Protein AF-A0A1A8I0Z4-F1 (afdb_monomer_lite)

InterPro domains:
  IPR014729 Rossmann-like alpha/beta/alpha sandwich fold [G3DSA:3.40.50.620] (1-144)

Secondary structure (DSSP, 8-state):
--SSHHHHHHHHHHHHTT----EEEEE---GGGSSS--HHHHHHHHHHHHHHHTT--EEEEE-HHHHIIIIIHHHHHHHHTT----HHHHIIIIIIIIIHHHHHHHTT--S------S---TTS-GGGGG----PPPSSSS--TT----

pLDDT: mean 86.72, std 17.21, range [42.56, 98.5]

Radius of gyration: 18.99 Å; chains: 1; bounding box: 50×40×43 Å

Structure (mmCIF, N/CA/C/O backbone):
data_AF-A0A1A8I0Z4-F1
#
_entry.id   AF-A0A1A8I0Z4-F1
#
loop_
_atom_site.group_PDB
_atom_site.id
_atom_site.type_symbol
_atom_site.label_atom_id
_atom_site.label_alt_id
_atom_site.label_comp_id
_atom_site.label_asym_id
_atom_site.label_entity_id
_atom_site.label_seq_id
_atom_site.pdbx_PDB_ins_code
_atom_site.Cartn_x
_atom_site.Cartn_y
_atom_site.Cartn_z
_atom_site.occupancy
_atom_site.B_iso_or_equiv
_atom_site.auth_seq_id
_atom_site.auth_comp_id
_atom_site.auth_asym_id
_atom_site.auth_atom_id
_atom_site.pdbx_PDB_model_num
ATOM 1 N N . MET A 1 1 ? -1.373 1.944 3.954 1.00 97.31 1 MET A N 1
ATOM 2 C CA . MET A 1 1 ? -1.307 3.417 3.996 1.00 97.31 1 MET A CA 1
ATOM 3 C C . MET A 1 1 ? -0.172 3.862 3.096 1.00 97.31 1 MET A C 1
ATOM 5 O O . MET A 1 1 ? 0.955 3.492 3.378 1.00 97.31 1 MET A O 1
ATOM 9 N N . SER A 1 2 ? -0.450 4.563 1.995 1.00 94.94 2 SER A N 1
ATOM 10 C CA . SER A 1 2 ? 0.592 5.021 1.052 1.00 94.94 2 SER A CA 1
ATOM 11 C C . SER A 1 2 ? 0.935 6.507 1.186 1.00 94.94 2 SER A C 1
ATOM 13 O O . SER A 1 2 ? 1.725 6.997 0.398 1.00 94.94 2 SER A O 1
ATOM 15 N N . GLY A 1 3 ? 0.292 7.232 2.106 1.00 94.81 3 GLY A N 1
ATOM 16 C CA . GLY A 1 3 ? 0.326 8.702 2.165 1.00 94.81 3 GLY A CA 1
ATOM 17 C C . GLY A 1 3 ? -0.740 9.364 1.281 1.00 94.81 3 GLY A C 1
ATOM 18 O O . GLY A 1 3 ? -1.122 10.506 1.511 1.00 94.81 3 GLY A O 1
ATOM 19 N N . GLY A 1 4 ? -1.309 8.620 0.327 1.00 96.31 4 GLY A N 1
ATOM 20 C CA . GLY A 1 4 ? -2.384 9.090 -0.547 1.00 96.31 4 GLY A CA 1
ATOM 21 C C . GLY A 1 4 ? -3.781 9.039 0.082 1.00 96.31 4 GLY A C 1
ATOM 22 O O . GLY A 1 4 ? -4.063 8.220 0.966 1.00 96.31 4 GLY A O 1
ATOM 23 N N . VAL A 1 5 ? -4.681 9.873 -0.452 1.00 98.12 5 VAL A N 1
ATOM 24 C CA . VAL A 1 5 ? -6.068 10.059 0.017 1.00 98.12 5 VAL A CA 1
ATOM 25 C C . VAL A 1 5 ? -6.869 8.759 0.023 1.00 98.12 5 VAL A C 1
ATOM 27 O O . VAL A 1 5 ? -7.547 8.482 1.008 1.00 98.12 5 VAL A O 1
ATOM 30 N N . ASP A 1 6 ? -6.762 7.933 -1.016 1.00 97.88 6 ASP A N 1
ATOM 31 C CA . ASP A 1 6 ? -7.589 6.724 -1.146 1.00 97.88 6 ASP A CA 1
ATOM 32 C C . ASP A 1 6 ? -7.343 5.745 0.003 1.00 97.88 6 ASP A C 1
ATOM 34 O O . ASP A 1 6 ? -8.275 5.209 0.602 1.00 97.88 6 ASP A O 1
ATOM 38 N N . SER A 1 7 ? -6.071 5.559 0.371 1.00 98.00 7 SER A N 1
ATOM 39 C CA . SER A 1 7 ? -5.705 4.701 1.498 1.00 98.00 7 SER A CA 1
ATOM 40 C C . SER A 1 7 ? -6.152 5.286 2.841 1.00 98.00 7 SER A C 1
ATOM 42 O O . SER A 1 7 ? -6.570 4.538 3.724 1.00 98.00 7 SER A O 1
ATOM 44 N N . SER A 1 8 ? -6.129 6.614 2.969 1.00 98.31 8 SER A N 1
ATOM 45 C CA . SER A 1 8 ? -6.583 7.340 4.157 1.00 98.31 8 SER A CA 1
ATOM 46 C C . SER A 1 8 ? -8.089 7.224 4.360 1.00 98.31 8 SER A C 1
ATOM 48 O O . SER A 1 8 ? -8.548 6.921 5.461 1.00 98.31 8 SER A O 1
ATOM 50 N N . VAL A 1 9 ? -8.867 7.407 3.291 1.00 98.12 9 VAL A N 1
ATOM 51 C CA . VAL A 1 9 ? -10.324 7.257 3.327 1.00 98.12 9 VAL A CA 1
ATOM 52 C C . VAL A 1 9 ? -10.704 5.797 3.564 1.00 98.12 9 VAL A C 1
ATOM 54 O O . VAL A 1 9 ? -11.580 5.542 4.383 1.00 98.12 9 VAL A O 1
ATOM 57 N N . ALA A 1 10 ? -10.017 4.834 2.943 1.00 98.06 10 ALA A N 1
ATOM 58 C CA . ALA A 1 10 ? -10.251 3.413 3.204 1.00 98.06 10 ALA A CA 1
ATOM 59 C C . ALA A 1 10 ? -10.058 3.059 4.692 1.00 98.06 10 ALA A C 1
ATOM 61 O O . ALA A 1 10 ? -10.923 2.420 5.290 1.00 98.06 10 ALA A O 1
ATOM 62 N N . ALA A 1 11 ? -8.971 3.529 5.316 1.00 98.25 11 ALA A N 1
ATOM 63 C CA . ALA A 1 11 ? -8.727 3.319 6.744 1.00 98.25 11 ALA A CA 1
ATOM 64 C C . ALA A 1 11 ? -9.797 3.984 7.628 1.00 98.25 11 ALA A C 1
ATOM 66 O O . ALA A 1 11 ? -10.292 3.362 8.570 1.00 98.25 11 ALA A O 1
ATOM 67 N N . LEU A 1 12 ? -10.201 5.218 7.301 1.00 98.19 12 LEU A N 1
ATOM 68 C CA . LEU A 1 12 ? -11.276 5.928 8.000 1.00 98.19 12 LEU A CA 1
ATOM 69 C C . LEU A 1 12 ? -12.606 5.166 7.926 1.00 98.19 12 LEU A C 1
ATOM 71 O O . LEU A 1 12 ? -13.299 5.051 8.936 1.00 98.19 12 LEU A O 1
ATOM 75 N N . LEU A 1 13 ? -12.973 4.666 6.743 1.00 97.56 13 LEU A N 1
ATOM 76 C CA . LEU A 1 13 ? -14.214 3.919 6.541 1.00 97.56 13 LEU A CA 1
ATOM 77 C C . LEU A 1 13 ? -14.212 2.620 7.352 1.00 97.56 13 LEU A C 1
ATOM 79 O O . LEU A 1 13 ? -15.175 2.363 8.067 1.00 97.56 13 LEU A O 1
ATOM 83 N N . LEU A 1 14 ? -13.115 1.858 7.332 1.00 97.56 14 LEU A N 1
ATOM 84 C CA . LEU A 1 14 ? -12.991 0.634 8.129 1.00 97.56 14 LEU A CA 1
ATOM 85 C C . LEU A 1 14 ? -13.061 0.912 9.635 1.00 97.56 14 LEU A C 1
ATOM 87 O O . LEU A 1 14 ? -13.779 0.214 10.350 1.00 97.56 14 LEU A O 1
ATOM 91 N N . LYS A 1 15 ? -12.391 1.967 10.119 1.00 96.88 15 LYS A N 1
ATOM 92 C CA . LYS A 1 15 ? -12.481 2.359 11.533 1.00 96.88 15 LYS A CA 1
ATOM 93 C C . LYS A 1 15 ? -13.916 2.737 11.915 1.00 96.88 15 LYS A C 1
ATOM 95 O O . LYS A 1 15 ? -14.400 2.322 12.964 1.00 96.88 15 LYS A O 1
ATOM 100 N N . ARG A 1 16 ? -14.625 3.483 11.058 1.00 96.88 16 ARG A N 1
ATOM 101 C CA . ARG A 1 16 ? -16.042 3.842 11.271 1.00 96.88 16 ARG A CA 1
ATOM 102 C C . ARG A 1 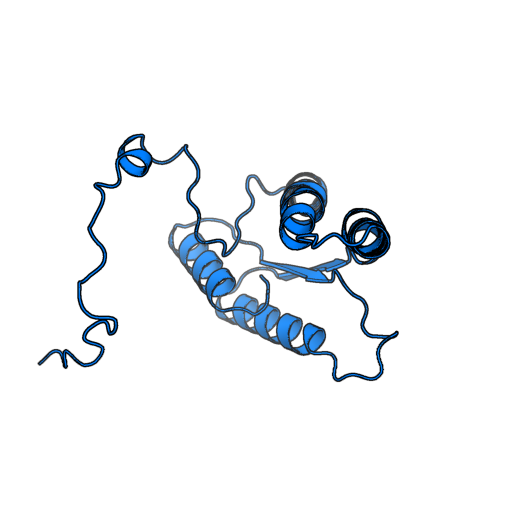16 ? -16.975 2.633 11.264 1.00 96.88 16 ARG A C 1
ATOM 104 O O . ARG A 1 16 ? -17.952 2.644 12.003 1.00 96.88 16 ARG A O 1
ATOM 111 N N . SER A 1 17 ? -16.659 1.602 10.485 1.00 95.69 17 SER A N 1
ATOM 112 C CA . SER A 1 17 ? -17.391 0.330 10.476 1.00 95.69 17 SER A CA 1
ATOM 113 C C . SER A 1 17 ? -17.068 -0.579 11.672 1.00 95.69 17 SER A C 1
ATOM 115 O O . SER A 1 17 ? -17.597 -1.682 11.747 1.00 95.69 17 SER A O 1
ATOM 117 N N . GLY A 1 18 ? -16.229 -0.137 12.617 1.00 95.56 18 GLY A N 1
ATOM 118 C CA . GLY A 1 18 ? -15.955 -0.855 13.865 1.00 95.56 18 GLY A CA 1
ATOM 119 C C . GLY A 1 18 ? -14.824 -1.884 13.793 1.00 95.56 18 GLY A C 1
ATOM 120 O O . GLY A 1 18 ? -14.641 -2.641 14.743 1.00 95.56 18 GLY A O 1
ATOM 121 N N . TYR A 1 19 ? -14.050 -1.920 12.704 1.00 97.69 19 TYR A N 1
ATOM 122 C CA . TYR A 1 19 ? -12.886 -2.801 12.607 1.00 97.69 19 TYR A CA 1
ATOM 123 C C . TYR A 1 19 ? -11.722 -2.303 13.472 1.00 97.69 19 TYR A C 1
ATOM 125 O O . TYR A 1 19 ? -11.503 -1.098 13.621 1.00 97.69 19 TYR A O 1
ATOM 133 N N . ASN A 1 20 ? -10.919 -3.243 13.978 1.00 97.44 20 ASN A N 1
ATOM 134 C CA . ASN A 1 20 ? -9.617 -2.935 14.560 1.00 97.44 20 ASN A CA 1
ATOM 135 C C . ASN A 1 20 ? -8.598 -2.715 13.431 1.00 97.44 20 ASN A C 1
ATOM 137 O O . ASN A 1 20 ? -8.123 -3.667 12.813 1.00 97.44 20 ASN A O 1
ATOM 141 N N . VAL A 1 21 ? -8.322 -1.451 13.113 1.00 98.19 21 VAL A N 1
ATOM 142 C CA . VAL A 1 21 ? -7.503 -1.069 11.957 1.00 98.19 21 VAL A CA 1
ATOM 143 C C . VAL A 1 21 ? -6.070 -0.784 12.388 1.00 98.19 21 VAL A C 1
ATOM 145 O O . VAL A 1 21 ? -5.845 0.019 13.285 1.00 98.19 21 VAL A O 1
ATOM 148 N N . THR A 1 22 ? -5.112 -1.358 11.660 1.00 98.44 22 THR A N 1
ATOM 149 C CA . THR A 1 22 ? -3.682 -1.040 11.754 1.00 98.44 22 THR A CA 1
ATOM 150 C C . THR A 1 22 ? -3.184 -0.525 10.405 1.00 98.44 22 THR A C 1
ATOM 152 O O . THR A 1 22 ? -3.358 -1.170 9.369 1.00 98.44 22 THR A O 1
ATOM 155 N N . GLY A 1 23 ? -2.556 0.648 10.397 1.00 98.38 23 GLY A N 1
ATOM 156 C CA . GLY A 1 23 ? -1.943 1.240 9.216 1.00 98.38 23 GLY A CA 1
ATOM 157 C C . GLY A 1 23 ? -0.550 0.670 8.951 1.00 98.38 23 GLY A C 1
ATOM 158 O O . GLY A 1 23 ? 0.303 0.668 9.830 1.00 98.38 23 GLY A O 1
ATOM 159 N N . VAL A 1 24 ? -0.290 0.229 7.717 1.00 98.50 24 VAL A N 1
ATOM 160 C CA . VAL A 1 24 ? 1.048 -0.221 7.290 1.00 98.50 24 VAL A CA 1
ATOM 161 C C . VAL A 1 24 ? 1.526 0.586 6.085 1.00 98.50 24 VAL A C 1
ATOM 163 O O . VAL A 1 24 ? 0.803 0.682 5.087 1.00 98.50 24 VAL A O 1
ATOM 166 N N . PHE A 1 25 ? 2.727 1.156 6.171 1.00 98.12 25 PHE A N 1
ATOM 167 C CA . PHE A 1 25 ? 3.437 1.808 5.069 1.00 98.12 25 PHE A CA 1
ATOM 168 C C . PHE A 1 25 ? 4.535 0.889 4.527 1.00 98.12 25 PHE A C 1
ATOM 170 O O . PHE A 1 25 ? 5.339 0.349 5.288 1.00 98.12 25 PHE A O 1
ATOM 177 N N . MET A 1 26 ? 4.572 0.708 3.207 1.00 96.62 26 MET A N 1
ATOM 178 C CA . MET A 1 26 ? 5.544 -0.154 2.533 1.00 96.62 26 MET A CA 1
ATOM 179 C C . MET A 1 26 ? 6.605 0.695 1.837 1.00 96.62 26 MET A C 1
ATOM 181 O O . MET A 1 26 ? 6.284 1.455 0.924 1.00 96.62 26 MET A O 1
ATOM 185 N N . ARG A 1 27 ? 7.870 0.528 2.221 1.00 93.88 27 ARG A N 1
ATOM 186 C CA . ARG A 1 27 ? 9.013 1.091 1.503 1.00 93.88 27 ARG A CA 1
ATOM 187 C C . ARG A 1 27 ? 9.537 0.063 0.504 1.00 93.88 27 ARG A C 1
ATOM 189 O O . ARG A 1 27 ? 10.186 -0.904 0.894 1.00 93.88 27 ARG A O 1
ATOM 196 N N . ASN A 1 28 ? 9.251 0.274 -0.777 1.00 92.06 28 ASN A N 1
ATOM 197 C CA . ASN A 1 28 ? 9.581 -0.677 -1.850 1.00 92.06 28 ASN A CA 1
ATOM 198 C C . ASN A 1 28 ? 10.758 -0.229 -2.723 1.00 92.06 28 ASN A C 1
ATOM 200 O O . ASN A 1 28 ? 11.232 -0.998 -3.550 1.00 92.06 28 ASN A O 1
ATOM 204 N N . TRP A 1 29 ? 11.226 1.002 -2.545 1.00 88.00 29 TRP A N 1
ATOM 205 C CA . TRP A 1 29 ? 12.359 1.564 -3.266 1.00 88.00 29 TRP A CA 1
ATOM 206 C C . TRP A 1 29 ? 13.254 2.300 -2.278 1.00 88.00 29 TRP A C 1
ATOM 208 O O . TRP A 1 29 ? 12.747 2.891 -1.318 1.00 88.00 29 TRP A O 1
ATOM 218 N N . ASP A 1 30 ? 14.562 2.225 -2.495 1.00 79.12 30 ASP A N 1
ATOM 219 C CA . ASP A 1 30 ? 15.538 2.995 -1.737 1.00 79.12 30 ASP A CA 1
ATOM 220 C C . ASP A 1 30 ? 16.094 4.090 -2.644 1.00 79.12 30 ASP A C 1
ATOM 222 O O . ASP A 1 30 ? 16.638 3.815 -3.708 1.00 79.12 30 ASP A O 1
ATOM 226 N N . SER A 1 31 ? 15.892 5.339 -2.241 1.00 66.69 31 SER A N 1
ATOM 227 C CA . SER A 1 31 ? 16.316 6.520 -2.989 1.00 66.69 31 SER A CA 1
ATOM 228 C C . SER A 1 31 ? 17.754 6.930 -2.680 1.00 66.69 31 SER A C 1
ATOM 230 O O . SER A 1 31 ? 18.224 7.906 -3.251 1.00 66.69 31 SER A O 1
ATOM 232 N N . LEU A 1 32 ? 18.458 6.222 -1.785 1.00 61.94 32 LEU A N 1
ATOM 233 C CA . LEU A 1 32 ? 19.871 6.494 -1.490 1.00 61.94 32 LEU A CA 1
ATOM 234 C C . LEU A 1 32 ? 20.77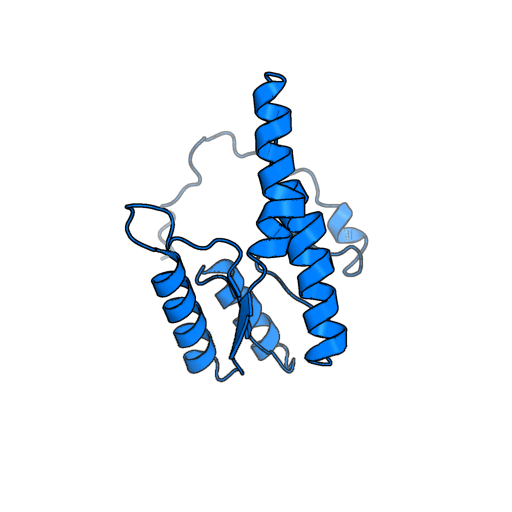1 6.405 -2.738 1.00 61.94 32 LEU A C 1
ATOM 236 O O . LEU A 1 32 ? 21.822 7.042 -2.769 1.00 61.94 32 LEU A O 1
ATOM 240 N N . ASP A 1 33 ? 20.328 5.683 -3.770 1.00 52.62 33 ASP A N 1
ATOM 24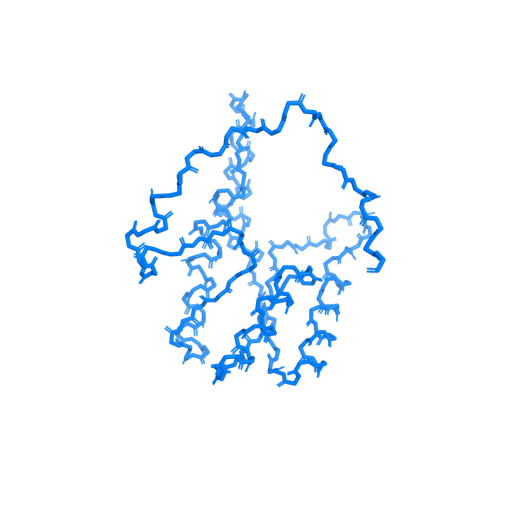1 C CA . ASP A 1 33 ? 21.039 5.520 -5.042 1.00 52.62 33 ASP A CA 1
ATOM 242 C C . ASP A 1 33 ? 20.618 6.537 -6.128 1.00 52.62 33 ASP A C 1
ATOM 244 O O . ASP A 1 33 ? 21.140 6.505 -7.245 1.00 52.62 33 ASP A O 1
ATOM 248 N N . GLU A 1 34 ? 19.706 7.470 -5.825 1.00 61.12 34 GLU A N 1
ATOM 249 C CA . GLU A 1 34 ? 19.214 8.487 -6.763 1.00 61.12 34 GLU A CA 1
ATOM 250 C C . GLU A 1 34 ? 19.550 9.906 -6.280 1.00 61.12 34 GLU A C 1
ATOM 252 O O . GLU A 1 34 ? 19.292 10.289 -5.144 1.00 61.12 34 GLU A O 1
ATOM 257 N N . SER A 1 35 ? 20.075 10.750 -7.170 1.00 58.62 35 SER A N 1
ATOM 258 C CA . SER A 1 35 ? 20.392 12.164 -6.902 1.00 58.62 35 SER A CA 1
ATOM 259 C C . SER A 1 35 ? 19.153 13.084 -6.831 1.00 58.62 35 SER A C 1
ATOM 261 O O . SER A 1 35 ? 19.249 14.289 -7.070 1.00 58.62 35 SER A O 1
ATOM 263 N N . GLY A 1 36 ? 17.979 12.522 -6.523 1.00 59.94 36 GLY A N 1
ATOM 264 C CA . GLY A 1 36 ? 16.680 13.196 -6.497 1.00 59.94 36 GLY A CA 1
ATOM 265 C C . GLY A 1 36 ? 16.162 13.501 -5.087 1.00 59.94 36 GLY A C 1
ATOM 266 O O . GLY A 1 36 ? 16.653 12.988 -4.086 1.00 59.94 36 GLY A O 1
ATOM 267 N N . VAL A 1 37 ? 15.131 14.347 -5.003 1.00 59.59 37 VAL A N 1
ATOM 268 C CA . VAL A 1 37 ? 14.409 14.607 -3.747 1.00 59.59 37 VAL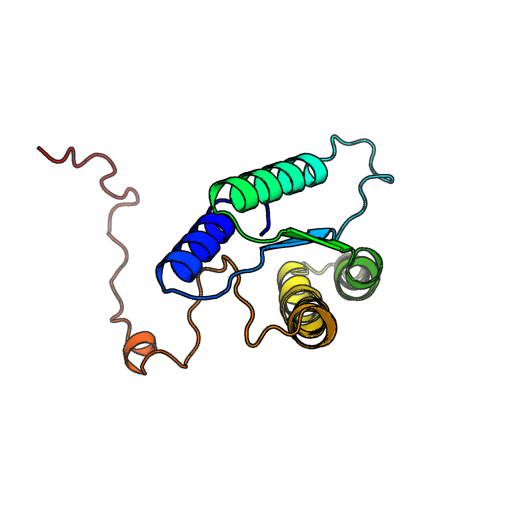 A CA 1
ATOM 269 C C . VAL A 1 37 ? 13.590 13.366 -3.386 1.00 59.59 37 VAL A C 1
ATOM 271 O O . VAL A 1 37 ? 12.678 12.997 -4.123 1.00 59.59 37 VAL A O 1
ATOM 274 N N . CYS A 1 38 ? 13.891 12.736 -2.248 1.00 63.41 38 CYS A N 1
ATOM 275 C CA . CYS A 1 38 ? 13.132 11.592 -1.746 1.00 63.41 38 CYS A CA 1
ATOM 276 C C . CYS A 1 38 ? 11.699 12.013 -1.372 1.00 63.41 38 CYS A C 1
ATOM 278 O O . CYS A 1 38 ? 11.477 12.692 -0.371 1.00 63.41 38 CYS A O 1
ATOM 280 N N . THR A 1 39 ? 10.703 11.609 -2.166 1.00 78.56 39 THR A N 1
ATOM 281 C CA . THR A 1 39 ? 9.278 11.832 -1.846 1.00 78.56 39 THR A CA 1
ATOM 282 C C . THR A 1 39 ? 8.732 10.800 -0.860 1.00 78.56 39 THR A C 1
ATOM 284 O O . THR A 1 39 ? 7.782 11.087 -0.136 1.00 78.56 39 THR A O 1
ATOM 287 N N . THR A 1 40 ? 9.361 9.626 -0.776 1.00 82.25 40 THR A N 1
ATOM 288 C CA . THR A 1 40 ? 8.915 8.501 0.059 1.00 82.25 40 THR A CA 1
ATOM 289 C C . THR A 1 40 ? 8.889 8.839 1.550 1.00 82.25 40 THR A C 1
ATOM 291 O O . THR A 1 40 ? 8.014 8.363 2.271 1.00 82.25 40 THR A O 1
ATOM 294 N N . GLU A 1 41 ? 9.826 9.662 2.028 1.00 86.00 41 GLU A N 1
ATOM 295 C CA . GLU A 1 41 ? 9.843 10.126 3.422 1.00 86.00 41 GLU A CA 1
ATOM 296 C C . GLU A 1 41 ? 8.612 10.975 3.734 1.00 86.00 41 GLU A C 1
ATOM 298 O O . GLU A 1 41 ? 7.920 10.717 4.718 1.00 86.00 41 GLU A O 1
ATOM 303 N N . LYS A 1 42 ? 8.269 11.906 2.839 1.00 91.00 42 LYS A N 1
ATOM 304 C CA . LYS A 1 42 ? 7.066 12.728 2.969 1.00 91.00 42 LYS A CA 1
ATOM 305 C C . LYS A 1 42 ? 5.793 11.882 2.933 1.00 91.00 42 LYS A C 1
ATOM 307 O O . LYS A 1 42 ? 4.919 12.068 3.774 1.00 91.00 42 LYS A O 1
ATOM 312 N N . ASP A 1 43 ? 5.703 10.921 2.016 1.00 94.00 43 ASP A N 1
ATOM 313 C CA . ASP A 1 43 ? 4.554 10.010 1.941 1.00 94.00 43 ASP A CA 1
ATOM 314 C C . ASP A 1 43 ? 4.412 9.170 3.222 1.00 94.00 43 ASP A C 1
ATOM 316 O O . ASP A 1 43 ? 3.301 8.921 3.701 1.00 94.00 43 ASP A O 1
ATOM 320 N N . CYS A 1 44 ? 5.538 8.758 3.813 1.00 95.25 44 CYS A N 1
ATOM 321 C CA . CYS A 1 44 ? 5.564 8.052 5.089 1.00 95.25 44 CYS A CA 1
ATOM 322 C C . CYS A 1 44 ? 5.101 8.953 6.242 1.00 95.25 44 CYS A C 1
ATOM 324 O O . CYS A 1 44 ? 4.313 8.513 7.080 1.00 95.25 44 CYS A O 1
ATOM 326 N N . GLU A 1 45 ? 5.551 10.209 6.283 1.00 96.00 45 GLU A N 1
ATOM 327 C CA . GLU A 1 45 ? 5.092 11.189 7.269 1.00 96.00 45 GLU A CA 1
ATOM 328 C C . GLU A 1 45 ? 3.593 11.461 7.151 1.00 96.00 45 GLU A C 1
ATOM 330 O O . GLU A 1 45 ? 2.896 11.512 8.163 1.00 96.00 45 GLU A O 1
ATOM 335 N N . ASP A 1 46 ? 3.079 11.628 5.935 1.00 97.56 46 ASP A N 1
ATOM 336 C CA . ASP A 1 46 ? 1.660 11.889 5.707 1.00 97.56 46 ASP A CA 1
ATOM 337 C C . ASP A 1 46 ? 0.816 10.661 6.081 1.00 97.56 46 ASP A C 1
ATOM 339 O O . ASP A 1 46 ? -0.209 10.791 6.757 1.00 97.56 46 ASP A O 1
ATOM 343 N N . ALA A 1 47 ? 1.288 9.450 5.766 1.00 98.06 47 ALA A N 1
ATOM 344 C CA . ALA A 1 47 ? 0.672 8.210 6.230 1.00 98.06 47 ALA A CA 1
ATOM 345 C C . ALA A 1 47 ? 0.644 8.112 7.765 1.00 98.06 47 ALA A C 1
ATOM 347 O O . ALA A 1 47 ? -0.380 7.722 8.336 1.00 98.06 47 ALA A O 1
ATOM 348 N N . PHE A 1 48 ? 1.741 8.483 8.429 1.00 98.25 48 PHE A N 1
ATOM 349 C CA . PHE A 1 48 ? 1.840 8.499 9.885 1.00 98.25 48 PHE A CA 1
ATOM 350 C C . PHE A 1 48 ? 0.881 9.522 10.506 1.00 98.25 48 PHE A C 1
ATOM 352 O O . PHE A 1 48 ? 0.099 9.161 11.385 1.00 98.25 48 PHE A O 1
ATOM 359 N N . LYS A 1 49 ? 0.858 10.765 10.002 1.00 98.38 49 LYS A N 1
ATOM 360 C CA . LYS A 1 49 ? -0.056 11.828 10.463 1.00 98.38 49 LYS A CA 1
ATOM 361 C C . LYS A 1 49 ? -1.516 11.404 10.341 1.00 98.38 49 LYS A C 1
ATOM 363 O O . LYS A 1 49 ? -2.292 11.605 11.271 1.00 98.38 49 LYS A O 1
ATOM 368 N N . VAL A 1 50 ? -1.897 10.776 9.226 1.00 98.44 50 VAL A N 1
ATOM 369 C CA . VAL A 1 50 ? -3.255 10.239 9.055 1.00 98.44 50 VAL A CA 1
ATOM 370 C C . VAL A 1 50 ? -3.551 9.168 10.101 1.00 98.44 50 VAL A C 1
ATOM 372 O O . VAL A 1 50 ? -4.617 9.207 10.708 1.00 98.44 50 VAL A O 1
ATOM 375 N N . CYS A 1 51 ? -2.625 8.241 10.356 1.00 98.44 51 CYS A N 1
ATOM 376 C CA . CYS A 1 51 ? -2.825 7.212 11.379 1.00 98.44 51 CYS A CA 1
ATOM 377 C C . CYS A 1 51 ? -2.959 7.809 12.787 1.00 98.44 51 CYS A C 1
ATOM 379 O O . CYS A 1 51 ? -3.786 7.337 13.560 1.00 98.44 51 CYS A O 1
ATOM 381 N N . GLN A 1 52 ? -2.227 8.885 13.096 1.00 98.38 52 GLN A N 1
ATOM 382 C CA . GLN A 1 52 ? -2.386 9.626 14.351 1.00 98.38 52 GLN A CA 1
ATOM 383 C C . GLN A 1 52 ? -3.756 10.304 14.459 1.00 98.38 52 GLN A C 1
ATOM 385 O O . GLN A 1 52 ? -4.418 10.170 15.482 1.00 98.38 52 GLN A O 1
ATOM 390 N N . ILE A 1 53 ? -4.208 10.997 13.407 1.00 98.25 53 ILE A N 1
ATOM 391 C CA . ILE A 1 53 ? -5.534 11.643 13.371 1.00 98.25 53 ILE A CA 1
ATOM 392 C C . ILE A 1 53 ? -6.645 10.605 13.533 1.00 98.25 53 ILE A C 1
ATOM 394 O O . ILE A 1 53 ? -7.634 10.838 14.224 1.00 98.25 53 ILE A O 1
ATOM 398 N N . LEU A 1 54 ? -6.485 9.459 12.874 1.00 97.75 54 LEU A N 1
ATOM 399 C CA . LEU A 1 54 ? -7.424 8.356 12.956 1.00 97.75 54 LEU A CA 1
ATOM 400 C C . LEU A 1 54 ? -7.266 7.543 14.231 1.00 97.75 54 LEU A C 1
ATOM 402 O O . LEU A 1 54 ? -8.101 6.675 14.417 1.00 97.75 54 LEU A O 1
ATOM 406 N N . ASP A 1 55 ? -6.270 7.785 15.087 1.00 97.81 55 ASP A N 1
ATOM 407 C CA . ASP A 1 55 ? -5.967 6.987 16.282 1.00 97.81 55 ASP A CA 1
ATOM 408 C C . ASP A 1 55 ? -5.914 5.475 15.969 1.00 97.81 55 ASP A C 1
ATOM 410 O O . ASP A 1 55 ? -6.716 4.673 16.454 1.00 97.81 55 ASP A O 1
ATOM 414 N N . VAL A 1 56 ? -5.030 5.102 15.039 1.00 97.75 56 VAL A N 1
ATOM 415 C CA . VAL A 1 56 ? -4.751 3.710 14.648 1.00 97.75 56 VAL A CA 1
ATOM 416 C C . VAL A 1 56 ? -3.247 3.424 14.728 1.00 97.75 56 VAL A C 1
ATOM 418 O O . VAL A 1 56 ? -2.447 4.313 14.414 1.00 97.75 56 VAL A O 1
ATOM 421 N N . PRO A 1 57 ? -2.822 2.201 15.105 1.00 98.25 57 PRO A N 1
ATOM 422 C CA . PRO A 1 57 ? -1.410 1.831 15.102 1.00 98.25 57 PRO A CA 1
ATOM 423 C C . PRO A 1 57 ? -0.784 1.979 13.712 1.00 98.25 57 PRO A C 1
ATOM 425 O O . PRO A 1 57 ? -1.441 1.735 12.698 1.00 98.25 57 PRO A O 1
ATOM 428 N N . PHE A 1 58 ? 0.498 2.346 13.664 1.00 98.38 58 PHE A N 1
ATOM 429 C CA . PHE A 1 58 ? 1.250 2.532 12.424 1.00 98.38 58 PHE A CA 1
ATOM 430 C C . PHE A 1 58 ? 2.509 1.665 12.408 1.00 98.38 58 PHE A C 1
ATOM 432 O O . PHE A 1 58 ? 3.305 1.701 13.344 1.00 98.38 58 PHE A O 1
ATOM 439 N N . HIS A 1 59 ? 2.713 0.929 11.317 1.00 97.94 59 HIS A N 1
ATOM 440 C CA . HIS A 1 59 ? 3.913 0.138 11.064 1.00 97.94 59 HIS A CA 1
ATOM 441 C C . HIS A 1 59 ? 4.545 0.524 9.733 1.00 97.94 59 HIS A C 1
ATOM 443 O O . HIS A 1 59 ? 3.856 0.809 8.752 1.00 97.94 59 HIS A O 1
ATOM 449 N N . GLN A 1 60 ? 5.869 0.443 9.680 1.00 96.94 60 GLN A N 1
ATOM 450 C CA . GLN A 1 60 ? 6.633 0.542 8.447 1.00 96.94 60 GLN A CA 1
ATOM 451 C C . GLN A 1 60 ? 7.303 -0.800 8.156 1.00 96.94 60 GLN A C 1
ATOM 453 O O . GLN A 1 60 ? 7.882 -1.422 9.045 1.00 96.94 60 GLN A O 1
ATOM 458 N N . VAL A 1 61 ? 7.241 -1.235 6.901 1.00 96.44 61 VAL A N 1
ATOM 459 C CA . VAL A 1 61 ? 7.922 -2.438 6.416 1.00 96.44 61 VAL A CA 1
ATOM 460 C C . VAL A 1 61 ? 8.676 -2.118 5.132 1.00 96.44 61 VAL A C 1
ATOM 462 O O . VAL A 1 61 ? 8.241 -1.289 4.336 1.00 96.44 61 VAL A O 1
ATOM 465 N N . SER A 1 62 ? 9.829 -2.752 4.938 1.00 95.31 62 SER A N 1
ATOM 466 C CA . SER A 1 62 ? 10.680 -2.551 3.767 1.00 95.31 62 SER A CA 1
ATOM 467 C C . SER A 1 62 ? 10.648 -3.794 2.884 1.00 95.31 62 SER A C 1
ATOM 469 O O . SER A 1 62 ? 11.011 -4.868 3.353 1.00 95.31 62 SER A O 1
ATOM 471 N N . TYR A 1 63 ? 10.280 -3.625 1.613 1.00 96.44 63 TYR A N 1
ATOM 472 C CA . TYR A 1 63 ? 10.308 -4.660 0.572 1.00 96.44 63 TYR A CA 1
ATOM 473 C C . TYR A 1 63 ? 11.218 -4.280 -0.602 1.00 96.44 63 TYR A C 1
ATOM 475 O O . TYR A 1 63 ? 10.995 -4.700 -1.733 1.00 96.44 63 TYR A O 1
ATOM 483 N N . VAL A 1 64 ? 12.227 -3.437 -0.361 1.00 94.50 64 VAL A N 1
ATOM 484 C CA . VAL A 1 64 ? 13.174 -2.978 -1.393 1.00 94.50 64 VAL A CA 1
ATOM 485 C C . VAL A 1 64 ? 13.827 -4.154 -2.130 1.00 94.50 64 VAL A C 1
ATOM 487 O O . VAL A 1 64 ? 13.911 -4.148 -3.356 1.00 94.50 64 VAL A O 1
ATOM 490 N N . LYS A 1 65 ? 14.252 -5.193 -1.399 1.00 95.31 65 LYS A N 1
ATOM 491 C CA . LYS A 1 65 ? 14.925 -6.364 -1.986 1.00 95.31 65 LYS A CA 1
ATOM 492 C C . LYS A 1 65 ? 13.970 -7.183 -2.851 1.00 95.31 65 LYS A C 1
ATOM 494 O O . LYS A 1 65 ? 14.307 -7.549 -3.974 1.00 95.31 65 LYS A O 1
ATOM 499 N N . GLU A 1 66 ? 12.781 -7.446 -2.328 1.00 96.69 66 GLU A N 1
ATOM 500 C CA . GLU A 1 66 ? 11.715 -8.186 -2.992 1.00 96.69 66 GLU A CA 1
ATOM 501 C C . GLU A 1 66 ? 11.251 -7.446 -4.248 1.00 96.69 66 GLU A C 1
ATOM 503 O O . GLU A 1 66 ? 11.160 -8.040 -5.317 1.00 96.69 66 GLU A O 1
ATOM 508 N N . TYR A 1 67 ? 11.035 -6.132 -4.159 1.00 96.50 67 TYR A N 1
ATOM 509 C CA . TYR A 1 67 ? 10.651 -5.302 -5.299 1.00 96.50 67 TYR A CA 1
ATOM 510 C C . TYR A 1 67 ? 11.731 -5.303 -6.385 1.00 96.50 67 TYR A C 1
ATOM 512 O O . TYR A 1 67 ? 11.422 -5.479 -7.567 1.00 96.50 67 TYR A O 1
ATOM 520 N N . TRP A 1 68 ? 13.004 -5.167 -6.003 1.00 95.31 68 TRP A N 1
ATOM 521 C CA . TRP A 1 68 ? 14.109 -5.227 -6.956 1.00 95.31 68 TRP A CA 1
ATOM 522 C C . TRP A 1 68 ? 14.138 -6.558 -7.717 1.00 95.31 68 TRP A C 1
ATOM 524 O O . TRP A 1 68 ? 14.277 -6.578 -8.943 1.00 95.31 68 TRP A O 1
ATOM 534 N N . HIS A 1 69 ? 13.987 -7.676 -7.004 1.00 95.62 69 HIS A N 1
ATOM 535 C CA . HIS A 1 69 ? 14.074 -9.010 -7.592 1.00 95.62 69 HIS A CA 1
ATOM 536 C C . HIS A 1 69 ? 12.835 -9.382 -8.418 1.00 95.62 69 HIS A C 1
ATOM 538 O O . HIS A 1 69 ? 12.965 -9.780 -9.577 1.00 95.62 69 HIS A O 1
ATOM 544 N N . ASP A 1 70 ? 11.642 -9.207 -7.852 1.00 95.44 70 ASP A N 1
ATOM 545 C CA . ASP A 1 70 ? 10.395 -9.729 -8.419 1.00 95.44 70 ASP A CA 1
ATOM 546 C C . ASP A 1 70 ? 9.719 -8.765 -9.402 1.00 95.44 70 ASP A C 1
ATOM 548 O O . ASP A 1 70 ? 8.902 -9.188 -10.223 1.00 95.44 70 ASP A O 1
ATOM 552 N N . VAL A 1 71 ? 10.040 -7.468 -9.340 1.00 96.75 71 VAL A N 1
ATOM 553 C CA . VAL A 1 71 ? 9.402 -6.432 -10.169 1.00 96.75 71 VAL A CA 1
ATOM 554 C C . VAL A 1 71 ? 10.425 -5.764 -11.079 1.00 96.75 71 VAL A C 1
ATOM 556 O O . VAL A 1 71 ? 10.326 -5.858 -12.305 1.00 96.75 71 VAL A O 1
ATOM 559 N N . PHE A 1 72 ? 11.430 -5.110 -10.497 1.00 95.94 72 PHE A N 1
ATOM 560 C CA . PHE A 1 72 ? 12.335 -4.242 -11.251 1.00 95.94 72 PHE A CA 1
ATOM 561 C C . PHE A 1 72 ? 13.269 -5.023 -12.182 1.00 95.94 72 PHE A C 1
ATOM 563 O O . PHE A 1 72 ? 13.437 -4.667 -13.346 1.00 95.94 72 PHE A O 1
ATOM 570 N N . SER A 1 73 ? 13.804 -6.159 -11.734 1.00 95.88 73 SER A N 1
ATOM 571 C CA . SER A 1 73 ? 14.651 -7.014 -12.577 1.00 95.88 73 SER A CA 1
ATOM 572 C C . SER A 1 73 ? 13.906 -7.536 -13.812 1.00 95.88 73 SER A C 1
ATOM 574 O O . SER A 1 73 ? 14.506 -7.705 -14.873 1.00 95.88 73 SER A O 1
ATOM 576 N N . ASN A 1 74 ? 12.595 -7.790 -13.704 1.00 95.56 74 ASN A N 1
ATOM 577 C CA . ASN A 1 74 ? 11.771 -8.163 -14.855 1.00 95.56 74 ASN A CA 1
ATOM 578 C C . ASN A 1 74 ? 11.528 -6.970 -15.788 1.00 95.56 74 ASN A C 1
ATOM 580 O O . ASN A 1 74 ? 11.594 -7.131 -17.004 1.00 95.56 74 ASN A O 1
ATOM 584 N N . LEU A 1 75 ? 11.278 -5.783 -15.226 1.00 96.69 75 LEU A N 1
ATOM 585 C CA . LEU A 1 75 ? 11.124 -4.542 -15.986 1.00 96.69 75 LEU A CA 1
ATOM 586 C C . LEU A 1 75 ? 12.318 -4.322 -16.931 1.00 96.69 75 LEU A C 1
ATOM 588 O O . LEU A 1 75 ? 12.119 -4.144 -18.131 1.00 96.69 75 LEU A O 1
ATOM 592 N N . LEU A 1 76 ? 13.546 -4.409 -16.407 1.00 96.94 76 LEU A N 1
ATOM 593 C CA . LEU A 1 76 ? 14.773 -4.235 -17.194 1.00 96.94 76 LEU A CA 1
ATOM 594 C C . LEU A 1 76 ? 14.882 -5.267 -18.327 1.00 96.94 76 LEU A C 1
ATOM 596 O O . LEU A 1 76 ? 15.065 -4.895 -19.484 1.00 96.94 76 LEU A O 1
ATOM 600 N N . LYS A 1 77 ? 14.668 -6.553 -18.022 1.00 97.50 77 LYS A N 1
ATOM 601 C CA . LYS A 1 77 ? 14.728 -7.644 -19.013 1.00 97.50 77 LYS A CA 1
ATOM 602 C C . LYS A 1 77 ? 13.708 -7.497 -20.140 1.00 97.50 77 LYS A C 1
ATOM 604 O O . LYS A 1 77 ? 13.976 -7.909 -21.265 1.00 97.50 77 LYS A O 1
ATOM 609 N N . GLU A 1 78 ? 12.512 -6.987 -19.856 1.00 97.94 78 GLU A N 1
ATOM 610 C CA . GLU A 1 78 ? 11.499 -6.783 -20.894 1.00 97.94 78 GLU A CA 1
ATOM 611 C C . GLU A 1 78 ? 11.820 -5.557 -21.760 1.00 97.94 78 GLU A C 1
ATOM 613 O O . GLU A 1 78 ? 11.624 -5.618 -22.976 1.00 97.94 78 GLU A O 1
ATOM 618 N N . TYR A 1 79 ? 12.397 -4.499 -21.180 1.00 98.06 79 TYR A N 1
ATOM 619 C CA . TYR A 1 7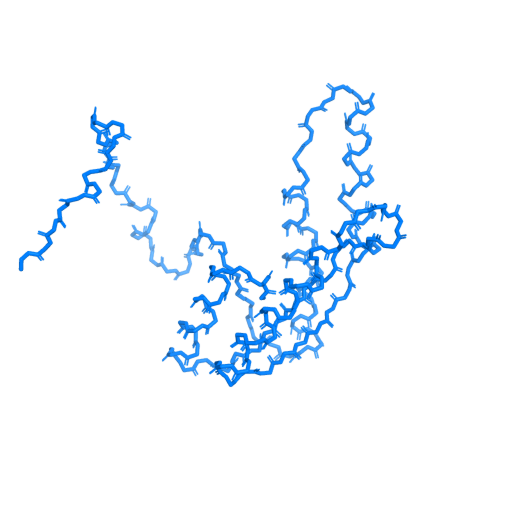9 ? 12.912 -3.370 -21.959 1.00 98.06 79 TYR A CA 1
ATOM 620 C C . TYR A 1 79 ? 14.078 -3.765 -22.871 1.00 98.06 79 TYR A C 1
ATOM 622 O O . TYR A 1 79 ? 14.086 -3.371 -24.035 1.00 98.06 79 TYR A O 1
ATOM 630 N N . GLU A 1 80 ? 15.008 -4.605 -22.408 1.00 97.94 80 GLU A N 1
ATOM 631 C CA . GLU A 1 80 ? 16.097 -5.151 -23.239 1.00 97.94 80 GLU A CA 1
ATOM 632 C C . GLU A 1 80 ? 15.578 -5.930 -24.459 1.00 97.94 80 GLU A C 1
ATOM 634 O O . GLU A 1 80 ? 16.220 -5.966 -25.507 1.00 97.94 80 GLU A O 1
ATOM 639 N N . LYS A 1 81 ? 14.382 -6.523 -24.353 1.00 98.12 81 LYS A N 1
ATOM 640 C CA . LYS A 1 81 ? 13.698 -7.224 -25.452 1.00 98.12 81 LYS A CA 1
ATOM 641 C C . LYS A 1 81 ? 12.863 -6.294 -26.341 1.00 98.12 81 LYS A C 1
ATOM 643 O O . LYS A 1 81 ? 12.146 -6.786 -27.211 1.00 98.12 81 LYS A O 1
ATOM 648 N N . GLY A 1 82 ? 12.897 -4.981 -26.108 1.00 97.81 82 GLY A N 1
ATOM 649 C CA . GLY A 1 82 ? 12.118 -3.991 -26.854 1.00 97.81 82 GLY A CA 1
ATOM 650 C C . GLY A 1 82 ? 10.618 -4.010 -26.546 1.00 97.81 82 GLY A C 1
ATOM 651 O O . GLY A 1 82 ? 9.817 -3.595 -27.380 1.00 97.81 82 GLY A O 1
ATOM 652 N N . ARG A 1 83 ? 10.215 -4.523 -25.378 1.00 98.00 83 ARG A N 1
ATOM 653 C CA . ARG A 1 83 ? 8.811 -4.566 -24.947 1.00 98.00 83 ARG A CA 1
ATOM 654 C C . ARG A 1 83 ? 8.503 -3.426 -23.984 1.00 98.00 83 ARG A C 1
ATOM 656 O O . ARG A 1 83 ? 9.398 -2.840 -23.383 1.00 98.00 83 ARG A O 1
ATOM 663 N N . THR A 1 84 ? 7.213 -3.159 -23.795 1.00 97.50 84 THR A N 1
ATOM 664 C CA . THR A 1 84 ? 6.707 -2.201 -22.802 1.00 97.50 84 THR A CA 1
ATOM 665 C C . THR A 1 84 ? 6.059 -2.966 -21.642 1.00 97.50 84 THR A C 1
ATOM 667 O O . THR A 1 84 ? 4.870 -3.286 -21.708 1.00 97.50 84 THR A O 1
ATOM 670 N N . PRO A 1 85 ? 6.828 -3.340 -20.605 1.00 96.25 85 PRO A N 1
ATOM 671 C CA . PRO A 1 85 ? 6.295 -4.020 -19.425 1.00 96.25 85 PRO A CA 1
ATOM 672 C C . PRO A 1 85 ? 5.420 -3.100 -18.564 1.00 96.25 85 PRO A C 1
ATOM 674 O O . PRO A 1 85 ? 5.604 -1.886 -18.537 1.00 96.25 85 PRO A O 1
ATOM 677 N N . ASN A 1 86 ? 4.515 -3.699 -17.786 1.00 97.19 86 ASN A N 1
ATOM 678 C CA . ASN A 1 86 ? 3.768 -3.010 -16.736 1.00 97.19 86 ASN A CA 1
ATOM 679 C C . ASN A 1 86 ? 4.238 -3.513 -15.352 1.00 97.19 86 ASN A C 1
ATOM 681 O O . ASN A 1 86 ? 3.854 -4.618 -14.950 1.00 97.19 86 ASN A O 1
ATOM 685 N N . PRO A 1 87 ? 5.072 -2.746 -14.622 1.00 96.12 87 PRO A N 1
ATOM 686 C CA . PRO A 1 87 ? 5.586 -3.160 -13.316 1.00 96.12 87 PRO A CA 1
ATOM 687 C C . PRO A 1 87 ? 4.510 -3.179 -12.225 1.00 96.12 87 PRO A C 1
ATOM 689 O O . PRO A 1 87 ? 4.628 -3.963 -11.284 1.00 96.12 87 PRO A O 1
ATOM 692 N N . ASP A 1 88 ? 3.440 -2.388 -12.344 1.00 96.44 88 ASP A N 1
ATOM 693 C CA . ASP A 1 88 ? 2.397 -2.291 -11.316 1.00 96.44 88 ASP A CA 1
ATOM 694 C C . ASP A 1 88 ? 1.617 -3.597 -11.155 1.00 96.44 88 ASP A C 1
ATOM 696 O O . ASP A 1 88 ? 1.239 -3.970 -10.041 1.00 96.44 88 ASP A O 1
ATOM 700 N N . ILE A 1 89 ? 1.439 -4.346 -12.249 1.00 96.69 89 ILE A N 1
ATOM 701 C CA . ILE A 1 89 ? 0.844 -5.689 -12.211 1.00 96.69 89 ILE A CA 1
ATOM 702 C C . ILE A 1 89 ? 1.688 -6.627 -11.341 1.00 96.69 89 ILE A C 1
ATOM 704 O O . ILE A 1 89 ? 1.146 -7.365 -10.514 1.00 96.69 89 ILE A O 1
ATOM 708 N N . LEU A 1 90 ? 3.015 -6.578 -11.485 1.00 96.62 90 LEU A N 1
ATOM 709 C CA . LEU A 1 90 ? 3.928 -7.394 -10.688 1.00 96.62 90 LEU A CA 1
ATOM 710 C C . LEU A 1 90 ? 4.030 -6.885 -9.249 1.00 96.62 90 LEU A C 1
ATOM 712 O O . LEU A 1 90 ? 4.015 -7.691 -8.325 1.00 96.62 90 LEU A O 1
ATOM 716 N N . CYS A 1 91 ? 4.042 -5.570 -9.034 1.00 96.81 91 CYS A N 1
ATOM 717 C CA . CYS A 1 91 ? 4.001 -4.971 -7.702 1.00 96.81 91 CYS A CA 1
ATOM 718 C C . CYS A 1 91 ? 2.759 -5.429 -6.925 1.00 96.81 91 CYS A C 1
ATOM 720 O O . CYS A 1 91 ? 2.865 -5.868 -5.779 1.00 96.81 91 CYS A O 1
ATOM 722 N N . ASN A 1 92 ? 1.582 -5.414 -7.557 1.00 97.12 92 ASN A N 1
ATOM 723 C CA . ASN A 1 92 ? 0.362 -5.935 -6.949 1.00 97.12 92 ASN A CA 1
ATOM 724 C C . ASN A 1 92 ? 0.493 -7.436 -6.646 1.00 97.12 92 ASN A C 1
ATOM 726 O O . ASN A 1 92 ? 0.274 -7.848 -5.508 1.00 97.12 92 ASN A O 1
ATOM 730 N N . LYS A 1 93 ? 0.895 -8.242 -7.635 1.00 96.75 93 LYS A N 1
ATOM 731 C CA . LYS A 1 93 ? 0.987 -9.704 -7.514 1.00 96.75 93 LYS A CA 1
ATOM 732 C C . LYS A 1 93 ? 1.992 -10.170 -6.456 1.00 96.75 93 LYS A C 1
ATOM 734 O O . LYS A 1 93 ? 1.687 -11.070 -5.678 1.00 96.75 93 LYS A O 1
ATOM 739 N N . HIS A 1 94 ? 3.192 -9.601 -6.457 1.00 97.56 94 HIS A N 1
ATOM 740 C CA . HIS A 1 94 ? 4.312 -10.063 -5.640 1.00 97.56 94 HIS A CA 1
ATOM 741 C C . HIS A 1 94 ? 4.398 -9.302 -4.319 1.00 97.56 94 HIS A C 1
ATOM 743 O O . HIS A 1 94 ? 4.497 -9.915 -3.259 1.00 97.56 94 HIS A O 1
ATOM 749 N N . ILE A 1 95 ? 4.286 -7.975 -4.348 1.00 97.75 95 ILE A N 1
ATOM 750 C CA . ILE A 1 95 ? 4.502 -7.159 -3.152 1.00 97.75 95 ILE A CA 1
ATOM 751 C C . ILE A 1 95 ? 3.207 -7.001 -2.364 1.00 97.75 95 ILE A C 1
ATOM 753 O O . ILE A 1 95 ? 3.111 -7.496 -1.242 1.00 97.75 95 ILE A O 1
ATOM 757 N N . LYS A 1 96 ? 2.182 -6.366 -2.945 1.00 96.62 96 LYS A N 1
ATOM 758 C CA . LYS A 1 96 ? 0.979 -5.980 -2.189 1.00 96.62 96 LYS A CA 1
ATOM 759 C C . LYS A 1 96 ? 0.146 -7.185 -1.748 1.00 96.62 96 LYS A C 1
ATOM 761 O O . LYS A 1 96 ? -0.217 -7.275 -0.584 1.00 96.62 96 LYS A O 1
ATOM 766 N N . PHE A 1 97 ? -0.142 -8.120 -2.650 1.00 97.00 97 PHE A N 1
ATOM 767 C CA . PHE A 1 97 ? -1.045 -9.244 -2.367 1.00 97.00 97 PHE A CA 1
ATOM 768 C C . PHE A 1 97 ? -0.326 -10.554 -2.017 1.00 97.00 97 PHE A C 1
ATOM 770 O O . PHE A 1 97 ? -0.977 -11.576 -1.830 1.00 97.00 97 PHE A O 1
ATOM 777 N N . ASN A 1 98 ? 1.005 -10.542 -1.891 1.00 97.25 98 ASN A N 1
ATOM 778 C CA . ASN A 1 98 ? 1.770 -11.710 -1.448 1.00 97.25 98 ASN A CA 1
ATOM 779 C C . ASN A 1 98 ? 2.680 -11.369 -0.260 1.00 97.25 98 ASN A C 1
ATOM 781 O O . ASN A 1 98 ? 2.366 -11.791 0.851 1.00 97.25 98 ASN A O 1
ATOM 785 N N . HIS A 1 99 ? 3.747 -10.581 -0.430 1.00 97.81 99 HIS A N 1
ATOM 786 C CA . HIS A 1 99 ? 4.638 -10.242 0.692 1.00 97.81 99 HIS A CA 1
ATOM 787 C C . HIS A 1 99 ? 3.928 -9.470 1.811 1.00 97.81 99 HIS A C 1
ATOM 789 O O . HIS A 1 99 ? 4.012 -9.866 2.976 1.00 97.81 99 HIS A O 1
ATOM 795 N N . PHE A 1 100 ? 3.177 -8.423 1.468 1.00 97.94 100 PHE A N 1
ATOM 796 C CA . PHE A 1 100 ? 2.425 -7.648 2.453 1.00 97.94 100 PHE A CA 1
ATOM 797 C C . PHE A 1 100 ? 1.268 -8.445 3.062 1.00 97.94 100 PHE A C 1
ATOM 799 O O . PHE A 1 100 ? 1.100 -8.415 4.278 1.00 97.94 100 PHE A O 1
ATOM 806 N N . HIS A 1 101 ? 0.545 -9.239 2.267 1.00 97.38 101 HIS A N 1
ATOM 807 C CA . HIS A 1 101 ? -0.468 -10.159 2.792 1.00 97.38 101 HIS A CA 1
ATOM 808 C C . HIS A 1 101 ? 0.125 -11.116 3.841 1.00 97.38 101 HIS A C 1
ATOM 810 O O . HIS A 1 101 ? -0.370 -11.197 4.961 1.00 97.38 101 HIS A O 1
ATOM 816 N N . LYS A 1 102 ? 1.238 -11.792 3.526 1.00 97.94 102 LYS A N 1
ATOM 817 C CA . LYS A 1 102 ? 1.916 -12.702 4.465 1.00 97.94 102 LYS A CA 1
ATOM 818 C C . LYS A 1 102 ? 2.369 -11.994 5.737 1.00 97.94 102 LYS A C 1
ATOM 820 O O . LYS A 1 102 ? 2.238 -12.565 6.811 1.00 97.94 102 LYS A O 1
ATOM 825 N N . TYR A 1 103 ? 2.889 -10.774 5.626 1.00 98.00 103 TYR A N 1
ATOM 826 C CA . TYR A 1 103 ? 3.265 -9.968 6.786 1.00 98.00 103 TYR A CA 1
ATOM 827 C C . TYR A 1 103 ? 2.049 -9.608 7.653 1.00 98.00 103 TYR A C 1
ATOM 829 O O . TYR A 1 103 ? 2.087 -9.787 8.869 1.00 98.00 103 TYR A O 1
ATOM 837 N N . ALA A 1 104 ? 0.949 -9.169 7.035 1.00 97.69 104 ALA A N 1
ATOM 838 C CA . ALA A 1 104 ? -0.277 -8.821 7.745 1.00 97.69 104 ALA A CA 1
ATOM 839 C C . ALA A 1 104 ? -0.844 -10.018 8.525 1.00 97.69 104 ALA A C 1
ATOM 841 O O . ALA A 1 104 ? -1.101 -9.898 9.721 1.00 97.69 104 ALA A O 1
ATOM 842 N N . ILE A 1 105 ? -0.965 -11.184 7.884 1.00 97.44 105 ILE A N 1
ATOM 843 C CA . ILE A 1 105 ? -1.526 -12.378 8.529 1.00 97.44 105 ILE A CA 1
ATOM 844 C C . ILE A 1 105 ? -0.547 -12.975 9.551 1.00 97.44 105 ILE A C 1
ATOM 846 O O . ILE A 1 105 ? -0.894 -13.172 10.710 1.00 97.44 105 ILE A O 1
ATOM 850 N N . ASN A 1 106 ? 0.699 -13.246 9.150 1.00 97.75 106 ASN A N 1
ATOM 851 C CA . ASN A 1 106 ? 1.610 -14.065 9.957 1.00 97.75 106 ASN A CA 1
ATOM 852 C C . ASN A 1 106 ? 2.378 -13.270 11.018 1.00 97.75 106 ASN A C 1
ATOM 854 O O . ASN A 1 106 ? 2.858 -13.860 11.983 1.00 97.75 106 ASN A O 1
ATOM 858 N N . THR A 1 107 ? 2.578 -11.965 10.818 1.00 97.25 107 THR A N 1
ATOM 859 C CA . THR A 1 107 ? 3.381 -11.129 11.726 1.00 97.25 107 THR A CA 1
ATOM 860 C C . THR A 1 107 ? 2.514 -10.191 12.550 1.00 97.25 107 THR A C 1
ATOM 862 O O . THR A 1 107 ? 2.750 -10.059 13.746 1.00 97.25 107 THR A O 1
ATOM 865 N N . LEU A 1 108 ? 1.516 -9.552 11.933 1.00 96.88 108 LEU A N 1
ATOM 866 C CA . LEU A 1 108 ? 0.598 -8.663 12.653 1.00 96.88 108 LEU A CA 1
ATOM 867 C C . LEU A 1 108 ? -0.622 -9.394 13.230 1.00 96.88 108 LEU A C 1
ATOM 869 O O . LEU A 1 108 ? -1.319 -8.815 14.058 1.00 96.88 108 LEU A O 1
ATOM 873 N N . GLY A 1 109 ? -0.878 -10.639 12.816 1.00 97.25 109 GLY A N 1
ATOM 874 C CA . GLY A 1 109 ? -2.040 -11.404 13.272 1.00 97.25 109 GLY A CA 1
ATOM 875 C C . GLY A 1 109 ? -3.369 -10.825 12.784 1.00 97.25 109 GLY A C 1
ATOM 876 O O . GLY A 1 109 ? -4.368 -10.941 13.485 1.00 97.25 109 GLY A O 1
ATOM 877 N N . ALA A 1 110 ? -3.380 -10.149 11.632 1.00 97.50 110 ALA A N 1
ATOM 878 C CA . ALA A 1 110 ? -4.599 -9.590 11.059 1.00 97.50 110 ALA A CA 1
ATOM 879 C C . ALA A 1 110 ? -5.469 -10.684 10.420 1.00 97.50 110 ALA A C 1
ATOM 881 O O . ALA A 1 110 ? -4.944 -11.616 9.816 1.00 97.50 110 ALA A O 1
ATOM 882 N N . ASP A 1 111 ? -6.793 -10.524 10.475 1.00 96.62 111 ASP A N 1
ATOM 883 C CA . ASP A 1 111 ? -7.741 -11.426 9.800 1.00 96.62 111 ASP A CA 1
ATOM 884 C C . ASP A 1 111 ? -7.912 -11.097 8.308 1.00 96.62 111 ASP A C 1
ATOM 886 O O . ASP A 1 111 ? -8.274 -11.950 7.499 1.00 96.62 111 ASP A O 1
ATOM 890 N N . ALA A 1 112 ? -7.670 -9.838 7.935 1.00 94.50 112 ALA A N 1
ATOM 891 C CA . ALA A 1 112 ? -7.850 -9.335 6.582 1.00 94.50 112 ALA A CA 1
ATOM 892 C C . ALA A 1 112 ? -6.887 -8.182 6.277 1.00 94.50 112 ALA A C 1
ATOM 894 O O . ALA A 1 112 ? -6.361 -7.519 7.172 1.00 94.50 112 ALA A O 1
ATOM 895 N N . MET A 1 113 ? -6.699 -7.909 4.984 1.00 95.31 113 MET A N 1
ATOM 896 C CA . MET A 1 113 ? -5.962 -6.744 4.501 1.00 95.31 113 MET A CA 1
ATOM 897 C C . MET A 1 113 ? -6.856 -5.842 3.652 1.00 95.31 113 MET A C 1
ATOM 899 O O . MET A 1 113 ? -7.720 -6.317 2.919 1.00 95.31 113 MET A O 1
ATOM 903 N N . ALA A 1 114 ? -6.597 -4.538 3.702 1.00 96.31 114 ALA A N 1
ATOM 904 C CA . ALA A 1 114 ? -7.295 -3.544 2.899 1.00 96.31 114 ALA A CA 1
ATOM 905 C C . ALA A 1 114 ? -6.309 -2.654 2.141 1.00 96.31 114 ALA A C 1
ATOM 907 O O . ALA A 1 114 ? -5.170 -2.435 2.561 1.00 96.31 114 ALA A O 1
ATOM 908 N N . THR A 1 115 ? -6.757 -2.121 1.006 1.00 97.31 115 THR A N 1
ATOM 909 C CA . THR A 1 115 ? -5.981 -1.188 0.184 1.00 97.31 115 THR A CA 1
ATOM 910 C C . THR A 1 115 ? -6.889 -0.082 -0.343 1.00 97.31 115 THR A C 1
ATOM 912 O O . THR A 1 115 ? -8.098 -0.267 -0.413 1.00 97.31 115 THR A O 1
ATOM 915 N N . GLY A 1 116 ? -6.307 1.042 -0.762 1.00 97.12 116 GLY A N 1
ATOM 916 C CA . GLY A 1 116 ? -7.038 2.116 -1.445 1.00 97.12 116 GLY A CA 1
ATOM 917 C C . GLY A 1 116 ? -7.294 1.853 -2.935 1.00 97.12 116 GLY A C 1
ATOM 918 O O . GLY A 1 116 ? -7.511 2.803 -3.674 1.00 97.12 116 GLY A O 1
ATOM 919 N N . HIS A 1 117 ? -7.196 0.608 -3.422 1.00 96.50 117 HIS A N 1
ATOM 920 C CA . HIS A 1 117 ? -7.534 0.328 -4.819 1.00 96.50 117 HIS A CA 1
ATOM 921 C C . HIS A 1 117 ? -9.038 0.498 -5.035 1.00 96.50 117 HIS A C 1
ATOM 923 O O . HIS A 1 117 ? -9.845 -0.034 -4.277 1.00 96.50 117 HIS A O 1
ATOM 929 N N . TYR A 1 118 ? -9.406 1.161 -6.127 1.00 93.88 118 TYR A N 1
ATOM 930 C CA . TYR A 1 118 ? -10.785 1.233 -6.602 1.00 93.88 118 TYR A CA 1
ATOM 931 C C . TYR A 1 118 ? -11.183 -0.081 -7.280 1.00 93.88 118 TYR A C 1
ATOM 933 O O . TYR A 1 118 ? -11.239 -0.188 -8.503 1.00 93.88 118 TYR A O 1
ATOM 941 N N . ALA A 1 119 ? -11.420 -1.098 -6.460 1.00 90.19 119 ALA A N 1
ATOM 942 C CA . ALA A 1 119 ? -11.887 -2.417 -6.854 1.00 90.19 119 ALA A CA 1
ATOM 943 C C . ALA A 1 119 ? -12.817 -2.967 -5.764 1.00 90.19 119 ALA A C 1
ATOM 945 O O . ALA A 1 119 ? -12.782 -2.510 -4.623 1.00 90.19 119 ALA A O 1
ATOM 946 N N . ARG A 1 120 ? -13.647 -3.951 -6.113 1.00 84.88 120 ARG A N 1
ATOM 947 C CA . ARG A 1 120 ? -14.515 -4.667 -5.168 1.00 84.88 120 ARG A CA 1
ATOM 948 C C . ARG A 1 120 ? -14.193 -6.154 -5.198 1.00 84.88 120 ARG A C 1
ATOM 950 O O . ARG A 1 120 ? -13.818 -6.681 -6.245 1.00 84.88 120 ARG A O 1
ATOM 957 N N . THR A 1 121 ? -14.302 -6.813 -4.049 1.00 81.06 121 THR A N 1
ATOM 958 C CA . THR A 1 121 ? -14.201 -8.272 -3.964 1.00 81.06 121 THR A CA 1
ATOM 959 C C . THR A 1 121 ? -15.542 -8.891 -4.350 1.00 81.06 121 THR A C 1
ATOM 961 O O . THR A 1 121 ? -16.590 -8.274 -4.199 1.00 81.06 121 THR A O 1
ATOM 964 N N . SER A 1 122 ? -15.527 -10.128 -4.841 1.00 69.19 122 SER A N 1
ATOM 965 C CA . SER A 1 122 ? -16.741 -10.851 -5.246 1.00 69.19 122 SER A CA 1
ATOM 966 C C . SER A 1 122 ? -17.599 -11.343 -4.073 1.00 69.19 122 SER A C 1
ATOM 968 O O . SER A 1 122 ? -18.524 -12.117 -4.287 1.00 69.19 122 SER A O 1
ATOM 970 N N . GLN A 1 123 ? -17.242 -10.991 -2.836 1.00 63.28 123 GLN A N 1
ATOM 971 C CA . GLN A 1 123 ? -17.963 -11.418 -1.635 1.00 63.28 123 GLN A CA 1
ATOM 972 C C . GLN A 1 123 ? -19.131 -10.486 -1.289 1.00 63.28 123 GLN A C 1
ATOM 974 O O . GLN A 1 123 ? -19.999 -10.880 -0.518 1.00 63.28 123 GLN A O 1
ATOM 979 N N . GLU A 1 124 ? -19.175 -9.288 -1.877 1.00 56.25 124 GLU A N 1
ATOM 980 C CA . GLU A 1 124 ? -20.317 -8.377 -1.807 1.00 56.25 124 GLU A CA 1
ATOM 981 C C . GLU A 1 124 ? -21.139 -8.530 -3.096 1.00 56.25 124 GLU A C 1
ATOM 983 O O . GLU A 1 124 ? -20.768 -7.966 -4.120 1.00 56.25 124 GLU A O 1
ATOM 988 N N . ASP A 1 125 ? -22.201 -9.340 -3.026 1.00 50.88 125 ASP A N 1
ATOM 989 C CA . ASP A 1 125 ? -23.325 -9.492 -3.969 1.00 50.88 125 ASP A CA 1
ATOM 990 C C . ASP A 1 125 ? -23.024 -9.706 -5.472 1.00 50.88 125 ASP A C 1
ATOM 992 O O . ASP A 1 125 ? -22.363 -8.918 -6.149 1.00 50.88 125 ASP A O 1
ATOM 996 N N . GLU A 1 126 ? -23.652 -10.731 -6.071 1.00 53.47 126 GLU A N 1
ATOM 997 C CA . GLU A 1 126 ? -23.669 -10.922 -7.536 1.00 53.47 126 GLU A CA 1
ATOM 998 C C . GLU A 1 126 ? -24.182 -9.679 -8.298 1.00 53.47 126 GLU A C 1
ATOM 1000 O O . GLU A 1 126 ? -23.818 -9.469 -9.457 1.00 53.47 126 GLU A O 1
ATOM 1005 N N . GLU A 1 127 ? -24.959 -8.809 -7.640 1.00 53.56 127 GLU A N 1
ATOM 1006 C CA . GLU A 1 127 ? -25.429 -7.527 -8.179 1.00 53.56 127 GLU A CA 1
ATOM 1007 C C . GLU A 1 127 ? -24.288 -6.578 -8.581 1.00 53.56 127 GLU A C 1
ATOM 1009 O O . GLU A 1 127 ? -24.433 -5.804 -9.528 1.00 53.56 127 GLU A O 1
ATOM 1014 N N . VAL A 1 128 ? -23.118 -6.650 -7.935 1.00 51.62 128 VAL A N 1
ATOM 1015 C CA . VAL A 1 128 ? -21.966 -5.795 -8.277 1.00 51.62 128 VAL A CA 1
ATOM 1016 C C . VAL A 1 128 ? -21.391 -6.138 -9.654 1.00 51.62 128 VAL A C 1
ATOM 1018 O O . VAL A 1 128 ? -20.884 -5.252 -10.344 1.00 51.62 128 VAL A O 1
ATOM 1021 N N . PHE A 1 129 ? -21.511 -7.391 -10.099 1.00 52.47 129 PHE A N 1
ATOM 1022 C CA . PHE A 1 129 ? -21.148 -7.794 -11.463 1.00 52.47 129 PHE A CA 1
ATOM 1023 C C . PHE A 1 129 ? -22.246 -7.483 -12.486 1.00 52.47 129 PHE A C 1
ATOM 1025 O O . PHE A 1 129 ? -21.999 -7.558 -13.688 1.00 52.47 129 PHE A O 1
ATOM 1032 N N . GLN A 1 130 ? -23.429 -7.077 -12.023 1.00 54.94 130 GLN A N 1
ATOM 1033 C CA . GLN A 1 130 ? -24.530 -6.593 -12.848 1.00 54.94 130 GLN A CA 1
ATOM 1034 C C . GLN A 1 130 ? -24.604 -5.067 -12.876 1.00 54.94 130 GLN A C 1
ATOM 1036 O O . GLN A 1 130 ? -25.698 -4.513 -12.946 1.00 54.94 130 GLN A O 1
ATOM 1041 N N . GLN A 1 131 ? -23.469 -4.354 -12.839 1.00 54.19 131 GLN A N 1
ATOM 1042 C CA . GLN A 1 131 ? -23.513 -2.916 -13.106 1.00 54.19 131 GLN A CA 1
ATOM 1043 C C . GLN A 1 131 ? -24.143 -2.695 -14.490 1.00 54.19 131 GLN A C 1
ATOM 1045 O O . GLN A 1 131 ? -23.543 -3.094 -15.495 1.00 54.19 131 GLN A O 1
ATOM 1050 N N . PRO A 1 132 ? -25.343 -2.086 -14.578 1.00 59.41 132 PRO A N 1
ATOM 1051 C CA . PRO A 1 132 ? -25.937 -1.798 -15.865 1.00 59.41 132 PRO A CA 1
ATOM 1052 C C . PRO A 1 132 ? -24.988 -0.853 -16.592 1.00 59.41 132 PRO A C 1
ATOM 1054 O O . PRO A 1 132 ? -24.557 0.163 -16.036 1.00 59.41 132 PRO A O 1
ATOM 1057 N N . TYR A 1 133 ? -24.631 -1.209 -17.8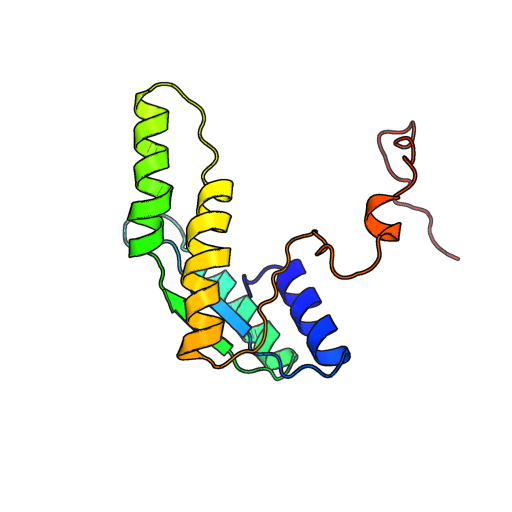27 1.00 69.69 133 TYR A N 1
ATOM 1058 C CA . TYR A 1 133 ? -23.834 -0.341 -18.680 1.00 69.69 133 TYR A CA 1
ATOM 1059 C C . TYR A 1 133 ? -24.500 1.034 -18.725 1.00 69.69 133 TYR A C 1
ATOM 1061 O O . TYR A 1 133 ? -25.587 1.202 -19.277 1.00 69.69 133 TYR A O 1
ATOM 1069 N N . THR A 1 134 ? -23.847 2.012 -18.106 1.00 72.00 134 THR A N 1
ATOM 1070 C CA . THR A 1 134 ? -24.255 3.406 -18.202 1.00 72.00 134 THR A CA 1
ATOM 1071 C C . THR A 1 134 ? -23.445 3.998 -19.346 1.00 72.00 134 THR A C 1
ATOM 1073 O O . THR A 1 134 ? -22.215 4.039 -19.236 1.00 72.00 134 THR A O 1
ATOM 1076 N N . PRO A 1 135 ? -24.077 4.408 -20.462 1.00 72.44 135 PRO A N 1
ATOM 1077 C CA . PRO A 1 135 ? -23.343 5.022 -21.554 1.00 72.44 135 PRO A CA 1
ATOM 1078 C C . PRO A 1 135 ? -22.575 6.239 -21.024 1.00 72.44 135 PRO A C 1
ATOM 1080 O O . PRO A 1 135 ? -23.112 6.989 -20.200 1.00 72.44 135 PRO A O 1
ATOM 1083 N N . PRO A 1 136 ? -21.314 6.433 -21.446 1.00 64.56 136 PRO A N 1
ATOM 1084 C CA . PRO A 1 136 ? -20.561 7.605 -21.038 1.00 64.56 136 PRO A CA 1
ATOM 1085 C C . PRO A 1 136 ? -21.341 8.861 -21.454 1.00 64.56 136 PRO A C 1
ATOM 1087 O O . PRO A 1 136 ? -21.925 8.877 -22.543 1.00 64.56 136 PRO A O 1
ATOM 1090 N N . PRO A 1 137 ? -21.387 9.906 -20.608 1.00 64.50 137 PRO A N 1
ATOM 1091 C CA . PRO A 1 137 ? -22.042 11.152 -20.974 1.00 64.50 137 PRO A CA 1
ATOM 1092 C C . PRO A 1 137 ? -21.445 11.677 -22.284 1.00 64.50 137 PRO A C 1
ATOM 1094 O O . PRO A 1 137 ? -20.234 11.641 -22.494 1.00 64.50 137 PRO A O 1
ATOM 1097 N N . THR A 1 138 ? -22.305 12.154 -23.181 1.00 69.50 138 THR A N 1
ATOM 1098 C CA . THR A 1 138 ? -21.931 12.635 -24.521 1.00 69.50 138 THR A CA 1
ATOM 1099 C C . THR A 1 138 ? -21.108 13.925 -24.506 1.00 69.50 138 THR A C 1
ATOM 1101 O O . THR A 1 138 ? -20.624 14.352 -25.553 1.00 69.50 138 THR A O 1
ATOM 1104 N N . SER A 1 139 ? -20.920 14.550 -23.341 1.00 64.56 139 SER A N 1
ATOM 1105 C CA . SER A 1 139 ? -20.022 15.684 -23.142 1.00 64.56 139 SER A CA 1
ATOM 1106 C C . SER A 1 139 ? -18.754 15.251 -22.394 1.00 64.56 139 SER A C 1
ATOM 1108 O O . SER A 1 139 ? -18.794 14.606 -21.348 1.00 64.56 139 SER A O 1
ATOM 1110 N N . LEU A 1 140 ? -17.594 15.663 -22.917 1.00 54.44 140 LEU A N 1
ATOM 1111 C CA . LEU A 1 140 ? -16.257 15.430 -22.339 1.00 54.44 140 LEU A CA 1
ATOM 1112 C C . LEU A 1 140 ? -16.059 16.053 -20.943 1.00 54.44 140 LEU A C 1
ATOM 1114 O O . LEU A 1 140 ? -15.076 15.763 -20.260 1.00 54.44 140 LEU A O 1
ATOM 1118 N N . PHE A 1 141 ? -16.991 16.895 -20.504 1.00 54.53 141 PHE A N 1
ATOM 1119 C CA . PHE A 1 141 ? -16.959 17.566 -19.219 1.00 54.53 141 PHE A CA 1
ATOM 1120 C C . PHE A 1 141 ? -18.203 17.156 -18.436 1.00 54.53 141 PHE A C 1
ATOM 1122 O O . PHE A 1 141 ? -19.311 17.552 -18.781 1.00 54.53 141 PHE A O 1
ATOM 1129 N N . ARG A 1 142 ? -18.012 16.382 -17.356 1.00 55.84 142 ARG A N 1
ATOM 1130 C CA . ARG A 1 142 ? -18.959 16.381 -16.232 1.00 55.84 142 ARG A CA 1
ATOM 1131 C C . ARG A 1 142 ? -19.256 17.842 -15.909 1.00 55.84 142 ARG A C 1
ATOM 1133 O O . ARG A 1 142 ? -18.287 18.582 -15.717 1.00 55.84 142 ARG A O 1
ATOM 1140 N N . ASP A 1 143 ? -20.530 18.221 -15.841 1.00 52.88 143 ASP A N 1
ATOM 1141 C CA . ASP A 1 143 ? -20.998 19.511 -15.328 1.00 52.88 143 ASP A CA 1
ATOM 1142 C C . ASP A 1 143 ? -20.426 19.725 -13.923 1.00 52.88 143 ASP A C 1
ATOM 1144 O O . ASP A 1 143 ? -20.995 19.358 -12.900 1.00 52.88 143 ASP A O 1
ATOM 1148 N N . ARG A 1 144 ? -19.205 20.259 -13.867 1.00 49.69 144 ARG A N 1
ATOM 1149 C CA . ARG A 1 144 ? -18.412 20.422 -12.645 1.00 49.69 144 ARG A CA 1
ATOM 1150 C C . ARG A 1 144 ? -18.830 21.671 -11.860 1.00 49.69 144 ARG A C 1
ATOM 1152 O O . ARG A 1 144 ? -18.127 22.065 -10.938 1.00 49.69 144 ARG A O 1
ATOM 1159 N N . PHE A 1 145 ? -19.963 22.269 -12.231 1.00 47.69 145 PHE A N 1
ATOM 1160 C CA . PHE A 1 145 ? -20.488 23.519 -11.692 1.00 47.69 145 PHE A CA 1
ATOM 1161 C C . PHE A 1 145 ? -22.017 23.506 -11.529 1.00 47.69 145 PHE A C 1
ATOM 1163 O O . PHE A 1 145 ? -22.658 24.542 -11.680 1.00 47.69 145 PHE A O 1
ATOM 1170 N N . GLU A 1 146 ? -22.626 22.375 -11.163 1.00 43.31 146 GLU A N 1
ATOM 1171 C CA . GLU A 1 146 ? -23.907 22.465 -10.450 1.00 43.31 146 GLU A CA 1
ATOM 1172 C C . GLU A 1 146 ? -23.629 22.976 -9.031 1.00 43.31 146 GLU A C 1
ATOM 1174 O O . GLU A 1 146 ? -23.319 22.223 -8.104 1.00 43.31 146 GLU A O 1
ATOM 1179 N N . ILE A 1 147 ? -23.681 24.299 -8.880 1.00 48.84 147 ILE A N 1
ATOM 1180 C CA . ILE A 1 147 ? -23.789 24.950 -7.578 1.00 48.84 147 ILE A CA 1
ATOM 1181 C C . ILE A 1 147 ? -25.122 24.481 -6.990 1.00 48.84 147 ILE A C 1
ATOM 1183 O O . ILE A 1 147 ? -26.188 24.849 -7.481 1.00 48.84 147 ILE A O 1
ATOM 1187 N N . ARG A 1 148 ? -25.067 23.632 -5.961 1.00 42.56 148 ARG A N 1
ATOM 1188 C CA . ARG A 1 148 ? -26.248 23.322 -5.151 1.00 42.56 148 ARG A CA 1
ATOM 1189 C C . ARG A 1 148 ? -26.652 24.604 -4.417 1.00 42.56 148 ARG A C 1
ATOM 1191 O O . ARG A 1 148 ? -25.863 25.092 -3.610 1.00 42.56 148 ARG A O 1
ATOM 1198 N N . ASN A 1 149 ? -27.831 25.140 -4.736 1.00 43.31 149 ASN A N 1
ATOM 1199 C CA . ASN A 1 149 ? -28.526 26.107 -3.879 1.00 43.31 149 ASN A CA 1
ATOM 1200 C C . ASN A 1 149 ? -29.017 25.423 -2.602 1.00 43.31 149 ASN A C 1
ATOM 1202 O O . ASN A 1 149 ? -29.418 24.238 -2.695 1.00 43.31 149 ASN A O 1
#

Organism: Nothobranchius kuhntae (NCBI:txid321403)

Sequence (149 aa):
MSGGVDSSVAALLLKRSGYNVTGVFMRNWDSLDESGVCTTEKDCEDAFKVCQILDVPFHQVSYVKEYWHDVFSNLLKEYEKGRTPNPDILCNKHIKFNHFHKYAINTLGADAMATGHYARTSQEDEEVFQQPYTPPPTSLFRDRFEIRN

Foldseek 3Di:
DQLDPLQLVQQLVCVVVVDQDAAEYEAQADCPVPPDDDCSVVSLVSSVVSCVVSVHHYYYDYNNVQLCPQQVVVCVVCVVVVHHDDSVVSCCVRPVCPVVVCCCCVPVVDPDDDDSDPDDDPPPDPVVVVPPDDDDPPDPDDPPDPPDD